Protein AF-A0A2K3Q6F8-F1 (afdb_monomer_lite)

pLDDT: mean 75.93, std 15.33, range [45.03, 93.56]

Radius of gyration: 17.83 Å; chains: 1; bounding box: 28×40×52 Å

Secondary structure (DSSP, 8-state):
----EEEEEEE--S--HHHHHHHHHHHH-TT-EEEEEEETTEEEEEEEEESS-S--TTTT----------

Structure (mmCIF, N/CA/C/O backbone):
data_AF-A0A2K3Q6F8-F1
#
_entry.id   AF-A0A2K3Q6F8-F1
#
loop_
_atom_site.group_PDB
_atom_site.id
_atom_site.type_symbol
_atom_site.label_atom_id
_atom_site.label_alt_id
_atom_site.label_comp_id
_atom_site.label_asym_id
_atom_site.label_entity_id
_atom_site.label_seq_id
_atom_site.pdbx_PDB_ins_code
_atom_site.Cartn_x
_atom_site.Cartn_y
_atom_site.Cartn_z
_atom_site.occupancy
_atom_site.B_iso_or_equiv
_atom_site.auth_seq_id
_atom_site.auth_comp_id
_atom_site.auth_asym_id
_atom_site.auth_atom_id
_atom_site.pdbx_PDB_model_num
ATOM 1 N N . MET A 1 1 ? 10.770 3.000 21.653 1.00 45.03 1 MET A N 1
ATOM 2 C CA . MET A 1 1 ? 10.304 1.961 20.713 1.00 45.03 1 MET A CA 1
ATOM 3 C C . MET A 1 1 ? 10.121 2.632 19.361 1.00 45.03 1 MET A C 1
ATOM 5 O O . MET A 1 1 ? 9.100 3.273 19.150 1.00 45.03 1 MET A O 1
ATOM 9 N N . SER A 1 2 ? 11.137 2.621 18.496 1.00 45.16 2 SER A N 1
ATOM 10 C CA . SER A 1 2 ? 10.973 3.084 17.114 1.00 45.16 2 SER A CA 1
ATOM 11 C C . SER A 1 2 ? 9.920 2.192 16.467 1.00 45.16 2 SER A C 1
ATOM 13 O O . SER A 1 2 ? 10.182 1.012 16.259 1.00 45.16 2 SER A O 1
ATOM 15 N N . SER A 1 3 ? 8.713 2.716 16.247 1.00 55.94 3 SER A N 1
ATOM 16 C CA . SER A 1 3 ? 7.671 1.989 15.525 1.00 55.94 3 SER A CA 1
ATOM 17 C C . SER A 1 3 ? 8.204 1.749 14.113 1.00 55.94 3 SER A C 1
ATOM 19 O O . SER A 1 3 ? 8.261 2.671 13.301 1.00 55.94 3 SER A O 1
ATOM 21 N N . SER A 1 4 ? 8.736 0.555 13.859 1.00 65.25 4 SER A N 1
ATOM 22 C CA . SER A 1 4 ? 9.238 0.172 12.547 1.00 65.25 4 SER A CA 1
ATOM 23 C C . SER A 1 4 ? 8.044 0.142 11.602 1.00 65.25 4 SER A C 1
ATOM 25 O O . SER A 1 4 ? 7.137 -0.670 11.766 1.00 65.25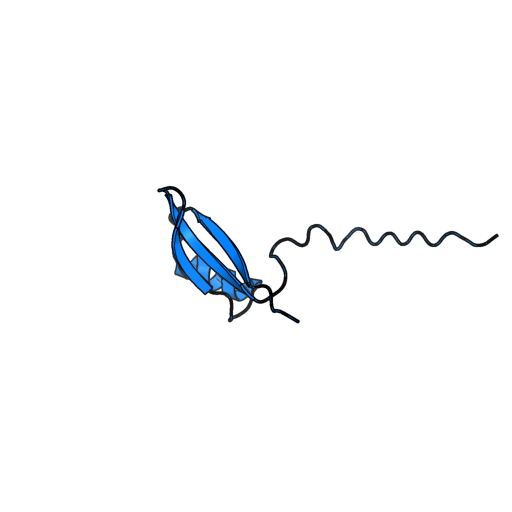 4 SER A O 1
ATOM 27 N N . MET A 1 5 ? 8.005 1.075 10.653 1.00 73.81 5 MET A N 1
ATOM 28 C CA . MET A 1 5 ? 7.005 1.049 9.593 1.00 73.81 5 MET A CA 1
ATOM 29 C C . MET A 1 5 ? 7.367 -0.059 8.609 1.00 73.81 5 MET A C 1
ATOM 31 O O . MET A 1 5 ? 8.347 0.059 7.867 1.00 73.81 5 MET A O 1
ATOM 35 N N . ASN A 1 6 ? 6.564 -1.117 8.586 1.00 82.69 6 ASN A N 1
ATOM 36 C CA . ASN A 1 6 ? 6.707 -2.186 7.611 1.00 82.69 6 ASN A CA 1
ATOM 37 C C . ASN A 1 6 ? 6.183 -1.710 6.262 1.00 82.69 6 ASN A C 1
ATOM 39 O O . ASN A 1 6 ? 5.161 -1.019 6.182 1.00 82.69 6 ASN A O 1
ATOM 43 N N . ARG A 1 7 ? 6.905 -2.074 5.202 1.00 86.62 7 ARG A N 1
ATOM 44 C CA . ARG A 1 7 ? 6.575 -1.711 3.826 1.00 86.62 7 ARG A CA 1
ATOM 45 C C . ARG A 1 7 ? 6.476 -2.965 2.977 1.00 86.62 7 ARG A C 1
ATOM 47 O O . ARG A 1 7 ? 7.417 -3.751 2.949 1.00 86.62 7 ARG A O 1
ATOM 54 N N . TYR A 1 8 ? 5.361 -3.108 2.274 1.00 86.62 8 TYR A N 1
ATOM 55 C CA . TYR A 1 8 ? 5.095 -4.229 1.376 1.00 86.62 8 TYR A CA 1
ATOM 56 C C . TYR A 1 8 ? 4.710 -3.686 0.010 1.00 86.62 8 TYR A C 1
ATOM 58 O O . TYR A 1 8 ? 3.960 -2.715 -0.073 1.00 86.62 8 TYR A O 1
ATOM 66 N N . TRP A 1 9 ? 5.220 -4.295 -1.051 1.00 89.94 9 TRP A N 1
ATOM 67 C CA . TRP A 1 9 ? 4.796 -3.985 -2.408 1.00 89.94 9 TRP A CA 1
ATOM 68 C C . TRP A 1 9 ? 3.942 -5.128 -2.941 1.00 89.94 9 TRP A C 1
ATOM 70 O O . TRP A 1 9 ? 4.261 -6.294 -2.708 1.00 89.94 9 TRP A O 1
ATOM 80 N N . ILE A 1 10 ? 2.855 -4.779 -3.621 1.00 88.44 10 ILE A N 1
ATOM 81 C CA . ILE A 1 10 ? 1.984 -5.731 -4.304 1.00 88.44 10 ILE A CA 1
ATOM 82 C C . ILE A 1 10 ? 1.807 -5.311 -5.769 1.00 88.44 10 ILE A C 1
ATOM 84 O O . ILE A 1 10 ? 1.614 -4.117 -6.028 1.00 88.44 10 ILE A O 1
ATOM 88 N N . PRO A 1 11 ? 1.840 -6.261 -6.714 1.00 89.75 11 PRO A N 1
ATOM 89 C CA . PRO A 1 11 ? 1.628 -5.981 -8.129 1.00 89.75 11 PRO A CA 1
ATOM 90 C C . PRO A 1 11 ? 0.173 -5.593 -8.420 1.00 89.75 11 PRO A C 1
ATOM 92 O O . PRO A 1 11 ? -0.754 -5.953 -7.683 1.00 89.75 11 PRO A O 1
ATOM 95 N N . HIS A 1 12 ? -0.047 -4.851 -9.505 1.00 84.38 12 HIS A N 1
ATOM 96 C CA . HIS A 1 12 ? -1.383 -4.468 -9.958 1.00 84.38 12 HIS A CA 1
ATOM 97 C C . HIS A 1 12 ? -2.102 -5.655 -10.624 1.00 84.38 12 HIS A C 1
ATOM 99 O O . HIS A 1 12 ? -2.092 -5.807 -11.839 1.00 84.38 12 HIS A O 1
ATOM 105 N N . LEU A 1 13 ? -2.750 -6.505 -9.822 1.00 81.94 13 LEU A N 1
ATOM 106 C CA . LEU A 1 13 ? -3.483 -7.697 -10.287 1.00 81.94 13 LEU A CA 1
ATOM 107 C C . LEU A 1 13 ? -4.982 -7.433 -10.539 1.00 81.94 13 LEU A C 1
ATOM 109 O O . LEU A 1 13 ? -5.821 -8.233 -10.133 1.00 81.94 13 LEU A O 1
ATOM 113 N N . ASP A 1 14 ? -5.340 -6.272 -11.100 1.00 81.31 14 ASP A N 1
ATOM 114 C CA . ASP A 1 14 ? -6.737 -5.797 -11.238 1.00 81.31 14 ASP A CA 1
ATOM 115 C C . ASP A 1 14 ? -7.527 -5.719 -9.910 1.00 81.31 14 ASP A C 1
ATOM 117 O O . ASP A 1 14 ? -8.756 -5.598 -9.873 1.00 81.31 14 ASP A O 1
ATOM 121 N N . ILE A 1 15 ? -6.827 -5.741 -8.772 1.00 80.12 15 ILE A N 1
ATOM 122 C CA . ILE A 1 15 ? -7.450 -5.618 -7.456 1.00 80.12 15 ILE A CA 1
ATOM 123 C C . ILE A 1 15 ? -7.818 -4.153 -7.230 1.00 80.12 15 ILE A C 1
ATOM 125 O O . ILE A 1 15 ? -6.967 -3.263 -7.153 1.00 80.12 15 ILE A O 1
ATOM 129 N N . HIS A 1 16 ? -9.112 -3.892 -7.059 1.00 81.69 16 HIS A N 1
ATOM 130 C CA . HIS A 1 16 ? -9.591 -2.541 -6.811 1.00 81.69 16 HIS A CA 1
ATOM 131 C C . HIS A 1 16 ? -9.022 -1.989 -5.490 1.00 81.69 16 HIS A C 1
ATOM 133 O O . HIS A 1 16 ? -9.161 -2.609 -4.434 1.00 81.69 16 HIS A O 1
ATOM 139 N N . LYS A 1 17 ? -8.473 -0.764 -5.507 1.00 80.69 17 LYS A N 1
ATOM 140 C CA . LYS A 1 17 ? -7.856 -0.103 -4.333 1.00 80.69 17 LYS A CA 1
ATOM 141 C C . LYS A 1 17 ? -8.722 -0.145 -3.066 1.00 80.69 17 LYS A C 1
ATOM 143 O O . LYS A 1 17 ? -8.191 -0.229 -1.960 1.00 80.69 17 LYS A O 1
ATOM 148 N N . LYS A 1 18 ? -10.051 -0.074 -3.215 1.00 84.25 18 LYS A N 1
ATOM 149 C CA . LYS A 1 18 ? -10.999 -0.180 -2.087 1.00 84.25 18 LYS A CA 1
ATOM 150 C C . LYS A 1 18 ? -10.884 -1.513 -1.349 1.00 84.25 18 LYS A C 1
ATOM 152 O O . LYS A 1 18 ? -10.858 -1.492 -0.128 1.00 84.25 18 LYS A O 1
ATOM 157 N N . VAL A 1 19 ? -10.771 -2.622 -2.081 1.00 84.88 19 VAL A N 1
ATOM 158 C CA . VAL A 1 19 ? -10.602 -3.961 -1.500 1.00 84.88 19 VAL A CA 1
ATOM 159 C C . VAL A 1 19 ? -9.291 -4.009 -0.729 1.00 84.88 19 VAL A C 1
ATOM 161 O O . VAL A 1 19 ? -9.302 -4.324 0.453 1.00 84.88 19 VAL A O 1
ATOM 164 N N . ILE A 1 20 ? -8.190 -3.564 -1.351 1.00 84.12 20 ILE A N 1
ATOM 165 C CA . ILE A 1 20 ? -6.881 -3.505 -0.686 1.00 84.12 20 ILE A CA 1
ATOM 166 C C . ILE A 1 20 ? -6.981 -2.682 0.598 1.00 84.12 20 ILE A C 1
ATOM 168 O O . ILE A 1 20 ? -6.547 -3.138 1.637 1.00 84.12 20 ILE A O 1
ATOM 172 N N . THR A 1 21 ? -7.583 -1.492 0.550 1.00 84.88 21 THR A N 1
ATOM 173 C CA . THR A 1 21 ? -7.692 -0.604 1.721 1.00 84.88 21 THR A CA 1
ATOM 174 C C . THR A 1 21 ? -8.533 -1.223 2.840 1.00 84.88 21 THR A C 1
ATOM 176 O O . THR A 1 21 ? -8.160 -1.110 4.004 1.00 84.88 21 THR A O 1
ATOM 179 N N . GLN A 1 22 ? -9.652 -1.863 2.498 1.00 85.81 22 GLN A N 1
ATOM 180 C CA . GLN A 1 22 ? -10.566 -2.461 3.468 1.00 85.81 22 GLN A CA 1
ATOM 181 C C . GLN A 1 22 ? -9.930 -3.666 4.166 1.00 85.81 22 GLN A C 1
ATOM 183 O O . GLN A 1 22 ? -9.865 -3.687 5.393 1.00 85.81 22 GLN A O 1
ATOM 188 N N . GLU A 1 23 ? -9.405 -4.619 3.395 1.00 86.50 23 GLU A N 1
ATOM 189 C CA . GLU A 1 23 ? -8.721 -5.797 3.940 1.00 86.50 23 GLU A CA 1
ATOM 190 C C . GLU A 1 23 ? -7.466 -5.378 4.719 1.00 86.50 23 GLU A C 1
ATOM 192 O O . GLU A 1 23 ? -7.209 -5.866 5.819 1.00 86.50 23 GLU A O 1
ATOM 197 N N . LEU A 1 24 ? -6.721 -4.393 4.202 1.00 85.31 24 LEU A N 1
ATOM 198 C CA . LEU A 1 24 ? -5.545 -3.845 4.869 1.00 85.31 24 LEU A CA 1
ATOM 199 C C . LEU A 1 24 ? -5.892 -3.286 6.248 1.00 85.31 24 LEU A C 1
ATOM 201 O O . LEU A 1 24 ? -5.246 -3.646 7.225 1.00 85.31 24 LEU A O 1
ATOM 205 N N . GLN A 1 25 ? -6.895 -2.414 6.348 1.00 83.69 25 GLN A N 1
ATOM 206 C CA . GLN A 1 25 ? -7.275 -1.817 7.630 1.00 83.69 25 GLN A CA 1
ATOM 207 C C . GLN A 1 25 ? -7.892 -2.834 8.590 1.00 83.69 25 GLN A C 1
ATOM 209 O O . GLN A 1 25 ? -7.720 -2.696 9.800 1.00 83.69 25 GLN A O 1
ATOM 214 N N . TYR A 1 26 ? -8.577 -3.854 8.068 1.00 83.50 26 TYR A N 1
ATOM 215 C CA . TYR A 1 26 ? -9.120 -4.945 8.870 1.00 83.50 26 TYR A CA 1
ATOM 216 C C . TYR A 1 26 ? -8.010 -5.770 9.539 1.00 83.50 26 TYR A C 1
ATOM 218 O O . TYR A 1 26 ? -8.092 -6.053 10.732 1.00 83.50 26 TYR A O 1
ATOM 226 N N . HIS A 1 27 ? -6.946 -6.101 8.802 1.00 81.50 27 HIS A N 1
ATOM 227 C CA . HIS A 1 27 ? -5.852 -6.935 9.310 1.00 81.50 27 HIS A CA 1
ATOM 228 C C . HIS A 1 27 ? -4.742 -6.157 10.032 1.00 81.50 27 HIS A C 1
ATOM 230 O O . HIS A 1 27 ? -4.186 -6.649 11.010 1.00 81.50 27 HIS A O 1
ATOM 236 N N . LEU A 1 28 ? -4.400 -4.957 9.557 1.00 78.62 28 LEU A N 1
ATOM 237 C CA . LEU A 1 28 ? -3.266 -4.156 10.045 1.00 78.62 28 LEU A CA 1
ATOM 238 C C . LEU A 1 28 ? -3.673 -2.926 10.853 1.00 78.62 28 LEU A C 1
ATOM 240 O O . LEU A 1 28 ? -2.827 -2.209 11.389 1.00 78.62 28 LEU A O 1
ATOM 244 N N . GLY A 1 29 ? -4.973 -2.686 10.964 1.00 81.75 29 GLY A N 1
ATOM 245 C CA . GLY A 1 29 ? -5.519 -1.555 11.682 1.00 81.75 29 GLY A CA 1
ATOM 246 C C . GLY A 1 29 ? -5.606 -0.279 10.839 1.00 81.75 29 GLY A C 1
ATOM 247 O O . GLY A 1 29 ? -5.081 -0.173 9.727 1.00 81.75 29 GLY A O 1
ATOM 248 N N . PRO A 1 30 ? -6.264 0.751 11.388 1.00 84.62 30 PRO A N 1
ATOM 249 C CA . PRO A 1 30 ? -6.648 1.953 10.648 1.00 84.62 30 PRO A CA 1
ATOM 250 C C . PRO A 1 30 ? -5.464 2.828 10.217 1.00 84.62 30 PRO A C 1
ATOM 252 O O . PRO A 1 30 ? -5.627 3.719 9.387 1.00 84.62 30 PRO A O 1
ATOM 255 N N . GLN A 1 31 ? -4.276 2.604 10.784 1.00 84.38 31 GLN A N 1
ATOM 256 C CA . GLN A 1 31 ? -3.064 3.348 10.439 1.00 84.38 31 GLN A CA 1
ATOM 257 C C . GLN A 1 31 ? -2.325 2.774 9.225 1.00 84.38 31 GLN A C 1
ATOM 259 O O . GLN A 1 31 ? -1.375 3.392 8.741 1.00 84.38 31 GLN A O 1
ATOM 264 N N . ALA A 1 32 ? -2.739 1.608 8.729 1.00 86.50 32 ALA A N 1
ATOM 265 C CA . ALA A 1 32 ? -2.178 1.039 7.522 1.00 86.50 32 ALA A CA 1
ATOM 266 C C . ALA A 1 32 ? -2.635 1.833 6.289 1.00 86.50 32 ALA A C 1
ATOM 268 O O . ALA A 1 32 ? -3.808 2.179 6.123 1.00 86.50 32 ALA A O 1
ATOM 269 N N . THR A 1 33 ? -1.683 2.143 5.413 1.00 88.50 33 THR A N 1
ATOM 270 C CA . THR A 1 33 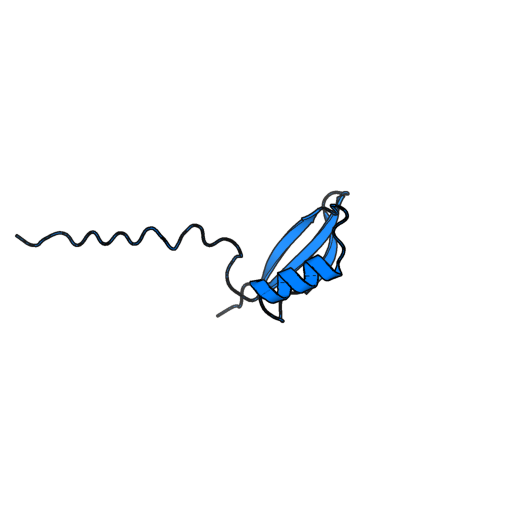? -1.893 2.996 4.239 1.00 88.50 33 THR A CA 1
ATOM 271 C C . THR A 1 33 ? -1.486 2.278 2.965 1.00 88.50 33 THR A C 1
ATOM 273 O O . THR A 1 33 ? -0.554 1.477 2.965 1.00 88.50 33 THR A O 1
ATOM 276 N N . VAL A 1 34 ? -2.173 2.597 1.867 1.00 88.88 34 VAL A N 1
ATOM 277 C CA . VAL A 1 34 ? -1.867 2.088 0.528 1.00 88.88 34 VAL A CA 1
ATOM 278 C C . VAL A 1 34 ? -1.750 3.243 -0.462 1.00 88.88 34 VAL A C 1
ATOM 280 O O . VAL A 1 34 ? -2.619 4.122 -0.526 1.00 88.88 34 VAL A O 1
ATOM 283 N N . ARG A 1 35 ? -0.684 3.243 -1.263 1.00 89.94 35 ARG A N 1
ATOM 284 C CA . ARG A 1 35 ? -0.467 4.229 -2.330 1.00 89.94 35 ARG A CA 1
ATOM 285 C C . ARG A 1 35 ? -0.033 3.560 -3.635 1.00 89.94 35 ARG A C 1
ATOM 287 O O . ARG A 1 35 ? 0.652 2.544 -3.563 1.00 89.94 35 ARG A O 1
ATOM 294 N N . PRO A 1 36 ? -0.385 4.119 -4.805 1.00 90.88 36 PRO A N 1
ATOM 295 C CA . PRO A 1 36 ? 0.190 3.683 -6.075 1.00 90.88 36 PRO A CA 1
ATOM 296 C C . PRO A 1 36 ? 1.717 3.791 -6.035 1.00 90.88 36 PRO A C 1
ATOM 298 O O . PRO A 1 36 ? 2.253 4.777 -5.514 1.00 90.88 36 PRO A O 1
ATOM 301 N N . TYR A 1 37 ? 2.408 2.772 -6.535 1.00 92.50 37 TYR A N 1
ATOM 302 C CA . TYR A 1 37 ? 3.864 2.744 -6.592 1.00 92.50 37 TYR A CA 1
ATOM 303 C C . TYR A 1 37 ? 4.346 1.798 -7.688 1.00 92.50 37 TYR A C 1
ATOM 305 O O . TYR A 1 37 ? 4.006 0.615 -7.677 1.00 92.50 37 TYR A O 1
ATOM 313 N N . THR A 1 38 ? 5.173 2.325 -8.584 1.00 93.56 38 THR A N 1
ATOM 314 C CA . THR A 1 38 ? 5.846 1.545 -9.621 1.00 93.56 38 THR A CA 1
ATOM 315 C C . THR A 1 38 ? 7.173 1.032 -9.064 1.00 93.56 38 THR A C 1
ATOM 317 O O . THR A 1 38 ? 8.027 1.831 -8.666 1.00 93.56 38 THR A O 1
ATOM 320 N N . LEU A 1 39 ? 7.340 -0.289 -9.004 1.00 92.12 39 LEU A N 1
ATOM 321 C CA . LEU A 1 39 ? 8.574 -0.946 -8.572 1.00 92.12 39 LEU A CA 1
ATOM 322 C C . LEU A 1 39 ? 9.210 -1.616 -9.791 1.00 92.12 39 LEU A C 1
ATOM 324 O O . LEU A 1 39 ? 8.566 -2.419 -10.448 1.00 92.12 39 LEU A O 1
ATOM 328 N N . GLU A 1 40 ? 10.452 -1.249 -10.117 1.00 93.19 40 GLU A N 1
ATOM 329 C CA . GLU A 1 40 ? 11.219 -1.857 -11.223 1.00 93.19 40 GLU A CA 1
ATOM 330 C C . GLU A 1 40 ? 10.515 -1.832 -12.599 1.00 93.19 40 GLU A C 1
ATOM 332 O O . GLU A 1 40 ? 10.783 -2.651 -13.469 1.00 93.19 40 GLU A O 1
ATOM 337 N N . GLY A 1 41 ? 9.644 -0.842 -12.821 1.00 92.62 41 GLY A N 1
ATOM 338 C CA . GLY A 1 41 ? 8.871 -0.699 -14.061 1.00 92.62 41 GLY A CA 1
ATOM 339 C C . GLY A 1 41 ? 7.515 -1.409 -14.048 1.00 92.62 41 GLY A C 1
ATOM 340 O O . GLY A 1 41 ? 6.778 -1.289 -15.022 1.00 92.62 41 GLY A O 1
ATOM 341 N N . GLU A 1 42 ? 7.159 -2.086 -12.954 1.00 93.06 42 GLU A N 1
ATOM 342 C CA . GLU A 1 42 ? 5.857 -2.721 -12.767 1.00 93.06 42 GLU A CA 1
ATOM 343 C C . GLU A 1 42 ? 4.952 -1.867 -11.875 1.00 93.06 42 GLU A C 1
ATOM 345 O O . GLU A 1 42 ? 5.324 -1.463 -10.766 1.00 93.06 42 GLU A O 1
ATOM 350 N N . ASP A 1 43 ? 3.749 -1.577 -12.367 1.00 91.69 43 ASP A N 1
ATOM 351 C CA . ASP A 1 43 ? 2.755 -0.836 -11.605 1.00 91.69 43 ASP A CA 1
ATOM 352 C C . ASP A 1 43 ? 2.168 -1.698 -10.491 1.00 91.69 43 ASP A C 1
ATOM 354 O O . ASP A 1 43 ? 1.853 -2.877 -10.651 1.00 91.69 43 ASP A O 1
ATOM 358 N N . GLY A 1 44 ? 1.984 -1.077 -9.333 1.00 91.94 44 GLY A N 1
ATOM 359 C CA . GLY A 1 44 ? 1.477 -1.758 -8.160 1.00 91.94 44 GLY A CA 1
ATOM 360 C C . GLY A 1 44 ? 1.098 -0.791 -7.056 1.00 91.94 44 GLY A C 1
ATOM 361 O O . GLY A 1 44 ? 0.860 0.406 -7.267 1.00 91.94 44 GLY A O 1
ATOM 362 N N . PHE A 1 45 ? 1.045 -1.326 -5.846 1.00 90.56 45 PHE A N 1
ATOM 363 C CA . PHE A 1 45 ? 0.747 -0.564 -4.649 1.00 90.56 45 PHE A CA 1
ATOM 364 C C . PHE A 1 45 ? 1.800 -0.808 -3.583 1.00 90.56 45 PHE A C 1
ATOM 366 O O . PHE A 1 45 ? 2.195 -1.938 -3.310 1.00 90.56 45 PHE A O 1
ATOM 373 N N . LEU A 1 46 ? 2.215 0.275 -2.933 1.00 90.31 46 LEU A N 1
ATOM 374 C CA . LEU A 1 46 ? 3.033 0.213 -1.738 1.00 90.31 46 LEU A CA 1
ATOM 375 C C . LEU A 1 46 ? 2.140 0.371 -0.512 1.00 90.31 46 LEU A C 1
ATOM 377 O O . LEU A 1 46 ? 1.453 1.383 -0.341 1.00 90.31 46 LEU A O 1
ATOM 381 N N . ILE A 1 47 ? 2.197 -0.628 0.350 1.00 88.62 47 ILE A N 1
ATOM 382 C CA . ILE A 1 47 ? 1.553 -0.671 1.650 1.00 88.62 47 ILE A CA 1
ATOM 383 C C . ILE A 1 47 ? 2.567 -0.208 2.691 1.00 88.62 47 ILE A C 1
ATOM 385 O O . ILE A 1 47 ? 3.718 -0.637 2.673 1.00 88.62 47 ILE A O 1
ATOM 389 N N . SER A 1 48 ? 2.151 0.676 3.596 1.00 87.94 48 SER A N 1
ATOM 390 C CA . SER A 1 48 ? 2.943 1.081 4.763 1.00 87.94 48 SER A CA 1
ATOM 391 C C . SER A 1 48 ? 2.097 0.949 6.020 1.00 87.94 48 SER A C 1
ATOM 393 O O . SER A 1 48 ? 1.023 1.547 6.097 1.00 87.94 48 SER A O 1
ATOM 395 N N . THR A 1 49 ? 2.579 0.186 6.999 1.00 85.12 49 THR A N 1
ATOM 396 C CA . THR A 1 49 ? 1.872 -0.047 8.263 1.00 85.12 49 THR A CA 1
ATOM 397 C C . THR A 1 49 ? 2.802 0.128 9.460 1.00 85.12 49 THR A C 1
ATOM 399 O O . THR A 1 49 ? 3.946 -0.330 9.411 1.00 85.12 49 THR A O 1
ATOM 402 N N . PRO A 1 50 ? 2.352 0.773 10.546 1.00 78.12 50 PRO A N 1
ATOM 403 C CA . PRO A 1 50 ? 3.021 0.655 11.834 1.00 78.12 50 PRO A CA 1
ATOM 404 C C . PRO A 1 50 ? 2.767 -0.741 12.427 1.00 78.12 50 PRO A C 1
ATOM 406 O O . PRO A 1 50 ? 1.718 -1.335 12.184 1.00 78.12 50 PRO A O 1
ATOM 409 N N . GLY A 1 51 ? 3.705 -1.260 13.220 1.00 69.00 51 GLY A N 1
ATOM 410 C CA . GLY A 1 51 ? 3.510 -2.501 13.985 1.00 69.00 51 GLY A CA 1
ATOM 411 C C . GLY A 1 51 ? 4.326 -3.699 13.495 1.00 69.00 51 GLY A C 1
ATOM 412 O O . GLY A 1 51 ? 5.320 -3.543 12.790 1.00 69.00 51 GLY A O 1
ATOM 413 N N . ALA A 1 52 ? 3.945 -4.897 13.946 1.00 61.03 52 ALA A N 1
ATOM 414 C CA . ALA A 1 52 ? 4.622 -6.151 13.612 1.00 61.03 52 ALA A CA 1
ATOM 415 C C . ALA A 1 52 ? 4.335 -6.588 12.164 1.00 61.03 52 ALA A C 1
ATOM 417 O O . ALA A 1 52 ? 3.391 -6.115 11.529 1.00 61.03 52 ALA A O 1
ATOM 418 N N . CYS A 1 53 ? 5.189 -7.452 11.615 1.00 60.97 53 CYS A N 1
ATOM 419 C CA . CYS A 1 53 ? 5.056 -7.935 10.244 1.00 60.97 53 CYS A CA 1
ATOM 420 C C . CYS A 1 53 ? 3.766 -8.751 10.054 1.00 60.97 53 CYS A C 1
ATOM 422 O O . CYS A 1 53 ? 3.366 -9.484 10.951 1.00 60.97 53 CYS A O 1
ATOM 424 N N . LEU A 1 54 ? 3.169 -8.685 8.856 1.00 61.62 54 LEU A N 1
ATOM 425 C CA . LEU A 1 54 ? 2.017 -9.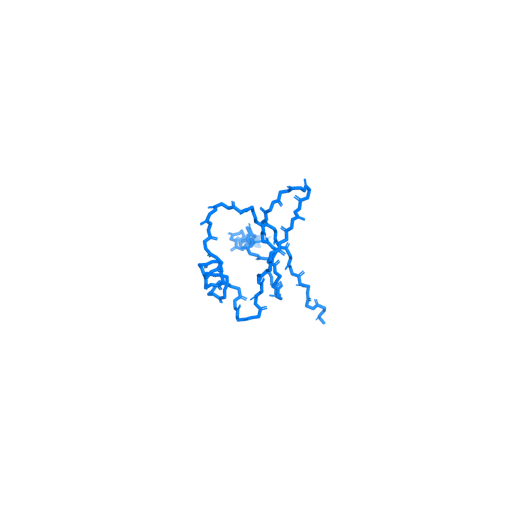518 8.454 1.00 61.62 54 LEU A CA 1
ATOM 426 C C . LEU A 1 54 ? 2.285 -11.029 8.543 1.00 61.62 54 LEU A C 1
ATOM 428 O O . LEU A 1 54 ? 1.356 -11.829 8.562 1.00 61.62 54 LEU A O 1
ATOM 432 N N . THR A 1 55 ? 3.554 -11.420 8.589 1.00 53.81 55 THR A N 1
ATOM 433 C CA . THR A 1 55 ? 3.998 -12.796 8.769 1.00 53.81 55 THR A CA 1
ATOM 434 C C . THR A 1 55 ? 4.707 -12.919 10.103 1.00 53.81 55 THR A C 1
ATOM 436 O O . THR A 1 55 ? 5.883 -12.573 10.211 1.00 53.81 55 THR A O 1
ATOM 439 N N . ASP A 1 56 ? 4.008 -13.461 11.092 1.00 49.69 56 ASP A N 1
ATOM 440 C CA . ASP A 1 56 ? 4.663 -14.165 12.181 1.00 49.69 56 ASP A CA 1
ATOM 441 C C . ASP A 1 56 ? 4.512 -15.670 11.936 1.00 49.69 56 ASP A C 1
ATOM 443 O O . ASP A 1 56 ? 3.587 -16.315 12.417 1.00 49.69 56 ASP A O 1
ATOM 447 N N . VAL A 1 57 ? 5.426 -16.239 11.146 1.00 47.59 57 VAL A N 1
ATOM 448 C CA . VAL A 1 57 ? 5.591 -17.705 11.039 1.00 47.59 57 VAL A CA 1
ATOM 449 C C . VAL A 1 57 ? 6.351 -18.240 12.275 1.00 47.59 57 VAL A C 1
ATOM 451 O O . VAL A 1 57 ? 6.887 -19.340 12.257 1.00 47.59 57 VAL A O 1
ATOM 454 N N . SER A 1 58 ? 6.425 -17.469 13.368 1.00 49.94 58 SER A N 1
ATOM 455 C CA . SER A 1 58 ? 7.225 -17.805 14.553 1.00 49.94 58 SER A CA 1
ATOM 456 C C . SER A 1 58 ? 6.406 -18.169 15.799 1.00 49.94 58 SER A C 1
ATOM 458 O O . SER A 1 58 ? 6.946 -18.849 16.668 1.00 49.94 58 SER A O 1
ATOM 460 N N . SER A 1 59 ? 5.118 -17.822 15.917 1.00 48.12 59 SER A N 1
ATOM 461 C CA . SER A 1 59 ? 4.359 -18.050 17.169 1.00 48.12 59 SER A CA 1
ATOM 462 C C . SER A 1 59 ? 3.597 -19.377 17.256 1.00 48.12 59 SER A C 1
ATOM 464 O O . SER A 1 59 ? 2.435 -19.411 17.661 1.00 48.12 59 SER A O 1
ATOM 466 N N . SER A 1 60 ? 4.216 -20.507 16.907 1.00 45.19 60 SER A N 1
ATOM 467 C CA . SER A 1 60 ? 3.661 -21.820 17.305 1.00 45.19 60 SER A CA 1
ATOM 468 C C . SER A 1 60 ? 4.687 -22.891 17.669 1.00 45.19 60 SER A 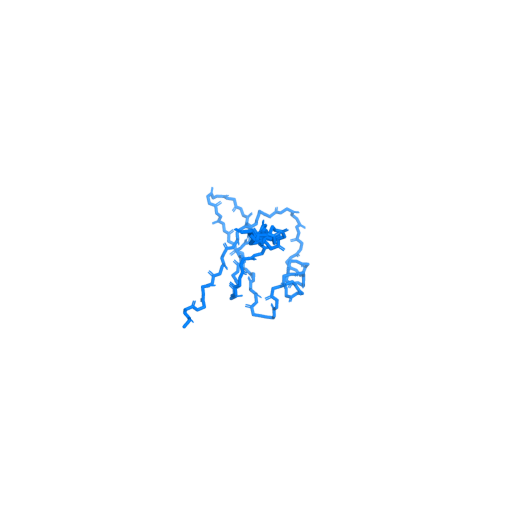C 1
ATOM 470 O O . SER A 1 60 ? 4.285 -24.004 17.991 1.00 45.19 60 SER A O 1
ATOM 472 N N . ILE A 1 61 ? 5.989 -22.592 17.708 1.00 55.34 61 ILE A N 1
ATOM 473 C CA . ILE A 1 61 ? 6.943 -23.503 18.360 1.00 55.34 61 ILE A CA 1
ATOM 474 C C . ILE A 1 61 ? 7.138 -22.995 19.787 1.00 55.34 61 ILE A C 1
ATOM 476 O O . ILE A 1 61 ? 8.179 -22.464 20.160 1.00 55.34 61 ILE A O 1
ATOM 480 N N . SER A 1 62 ? 6.084 -23.121 20.592 1.00 49.19 62 SER A N 1
ATOM 481 C CA . SER A 1 62 ? 6.229 -23.201 22.042 1.00 49.19 62 SER A CA 1
ATOM 482 C C . SER A 1 62 ? 6.920 -24.531 22.335 1.00 49.19 62 SER A C 1
ATOM 484 O O . SER A 1 62 ? 6.275 -25.567 22.486 1.00 49.19 62 SER A O 1
ATOM 486 N N . ALA A 1 63 ? 8.251 -24.511 22.318 1.00 57.16 63 ALA A N 1
ATOM 487 C CA . ALA A 1 63 ? 9.063 -25.571 22.888 1.00 57.16 63 ALA A CA 1
ATOM 488 C C . ALA A 1 63 ? 8.936 -25.488 24.418 1.00 57.16 63 ALA A C 1
ATOM 490 O O . ALA A 1 63 ? 9.794 -24.932 25.099 1.00 57.16 63 ALA A O 1
ATOM 4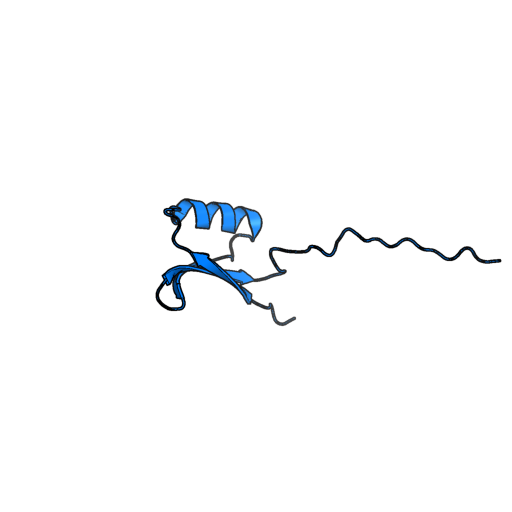91 N N . ASP A 1 64 ? 7.829 -26.010 24.944 1.00 58.47 64 ASP A N 1
ATOM 492 C CA . ASP A 1 64 ? 7.760 -26.528 26.310 1.00 58.47 64 ASP A CA 1
ATOM 493 C C . ASP A 1 64 ? 8.626 -27.798 26.361 1.00 58.47 64 ASP A C 1
ATOM 495 O O . ASP A 1 64 ? 8.126 -28.918 26.328 1.00 58.47 64 ASP A O 1
ATOM 499 N N . ASP A 1 65 ? 9.947 -27.628 26.377 1.00 55.94 65 ASP A N 1
ATOM 500 C CA . ASP A 1 65 ? 10.863 -28.678 26.819 1.00 55.94 65 ASP A CA 1
ATOM 501 C C . ASP A 1 65 ? 11.414 -28.236 28.173 1.00 55.94 65 ASP A C 1
ATOM 503 O O . ASP A 1 65 ? 12.420 -27.536 28.291 1.00 55.94 65 ASP A O 1
ATOM 507 N N . HIS A 1 66 ? 10.638 -28.544 29.210 1.00 61.94 66 HIS A N 1
ATOM 508 C CA . HIS A 1 66 ? 11.091 -28.491 30.588 1.00 61.94 66 HIS A CA 1
ATOM 509 C C . HIS A 1 66 ? 11.948 -29.746 30.799 1.00 61.94 66 HIS A C 1
ATOM 511 O O . HIS A 1 66 ? 11.378 -30.842 30.820 1.00 61.94 66 HIS A O 1
ATOM 517 N N . PRO A 1 67 ? 13.284 -29.660 30.938 1.00 61.41 67 PRO A N 1
ATOM 518 C CA . PRO A 1 67 ? 14.045 -30.839 31.305 1.00 61.41 67 PRO A CA 1
ATOM 519 C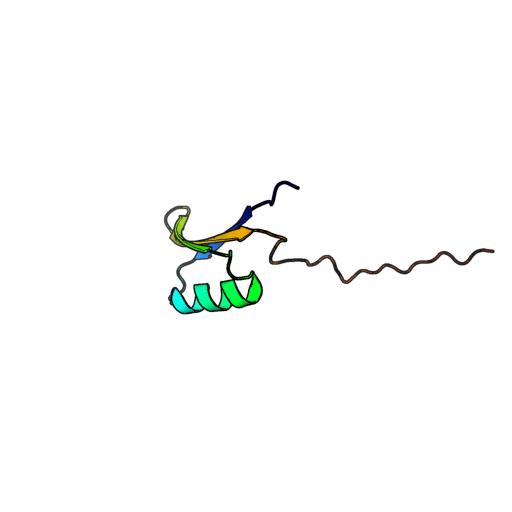 C . PRO A 1 67 ? 13.638 -31.230 32.728 1.00 61.41 67 PRO A C 1
ATOM 521 O O . PRO A 1 67 ? 13.841 -30.480 33.687 1.00 61.41 67 PRO A O 1
ATOM 524 N N . LEU A 1 68 ? 13.005 -32.399 32.834 1.00 65.06 68 LEU A N 1
ATOM 525 C CA . LEU A 1 68 ? 12.699 -33.078 34.085 1.00 65.06 68 LEU A CA 1
ATOM 526 C C . LEU A 1 68 ? 13.978 -33.119 34.936 1.00 65.06 68 LEU A C 1
ATOM 528 O O . LEU A 1 68 ? 15.020 -33.580 34.475 1.00 65.06 68 LEU A O 1
ATOM 532 N N . SER A 1 69 ? 13.903 -32.577 36.151 1.00 62.34 69 SER A N 1
ATOM 533 C CA . SER A 1 69 ? 14.974 -32.690 37.141 1.00 62.34 69 SER A CA 1
ATOM 534 C C . SER A 1 69 ? 15.040 -34.128 37.659 1.00 62.34 69 SER A C 1
ATOM 536 O O . SER A 1 69 ? 14.010 -34.642 38.096 1.00 62.34 69 SER A O 1
ATOM 538 N N . ASP A 1 70 ? 16.232 -34.726 37.648 1.00 61.84 70 ASP A N 1
ATOM 539 C CA . ASP A 1 70 ? 16.612 -35.909 38.438 1.00 61.84 70 ASP A CA 1
ATOM 540 C C . ASP A 1 70 ? 17.936 -35.600 39.158 1.00 61.84 70 ASP A C 1
ATOM 542 O O . ASP A 1 70 ? 18.873 -35.114 38.473 1.00 61.84 70 ASP A O 1
#

Foldseek 3Di:
DPQDWDKDKDAPPVDDVVVVQVVQCVQQNPQKDWDWDQDPNTTTIMIIGGDDDPDPPPPPPPPPPDPDDD

Organism: NCBI:txid45235

Sequence (70 aa):
MSSSMNRYWIPHLDIHKKVITQELQYHLGPQATVRPYTLEGEDGFLISTPGACLTDVSSSISADDHPLSD